Protein AF-A0A158J0P6-F1 (afdb_monomer_lite)

Secondary structure (DSSP, 8-state):
------PPS---HHHHHHHHHHHTT----HHHHHHHHTT----HHHHHHHHHHHTS---HHHHHHHH---HHHHHHHHHHHHHHHHHHTPPTT---------HHHHHHHHHHHHHHHHHHHHHTTGGG---------

Foldseek 3Di:
DDDDDDDDPDPDVVVLVVLLVVLLVAADAPVLLCQLCVPDPDDPVLSVLLCCCHYVVDRLVVCCVPVVDDSVVSSVSNVSSVVSSVCVPADPPGDDDDDDDDPVVVVVVVVVVVVVVVVVVVVVPVPPDDDDDDDDD

Structure (mmCIF, N/CA/C/O backbone):
data_AF-A0A158J0P6-F1
#
_entry.id   AF-A0A158J0P6-F1
#
loop_
_atom_site.group_PDB
_atom_site.id
_atom_site.type_symbol
_atom_site.label_atom_id
_atom_site.label_alt_id
_atom_site.label_comp_id
_atom_site.label_asym_id
_atom_site.label_entity_id
_atom_site.label_seq_id
_atom_site.pdbx_PDB_ins_code
_atom_site.Cartn_x
_atom_site.Cartn_y
_atom_site.Cartn_z
_atom_site.occupancy
_atom_site.B_iso_or_equiv
_atom_site.auth_seq_id
_atom_site.auth_comp_id
_atom_site.auth_asym_id
_atom_site.auth_atom_id
_atom_site.pdbx_PDB_model_num
ATOM 1 N N . MET A 1 1 ? -34.598 -1.290 -0.246 1.00 42.69 1 MET A N 1
ATOM 2 C CA . MET A 1 1 ? -34.060 -2.531 0.352 1.00 42.69 1 MET A CA 1
ATOM 3 C C . MET A 1 1 ? -33.645 -3.469 -0.769 1.00 42.69 1 MET A C 1
ATOM 5 O O . MET A 1 1 ? -34.513 -4.079 -1.365 1.00 42.69 1 MET A O 1
ATOM 9 N N . MET A 1 2 ? -32.351 -3.572 -1.074 1.00 40.19 2 MET A N 1
ATOM 10 C CA . MET A 1 2 ? -31.804 -4.722 -1.799 1.00 40.19 2 MET A CA 1
ATOM 11 C C . MET A 1 2 ? -30.334 -4.875 -1.422 1.00 4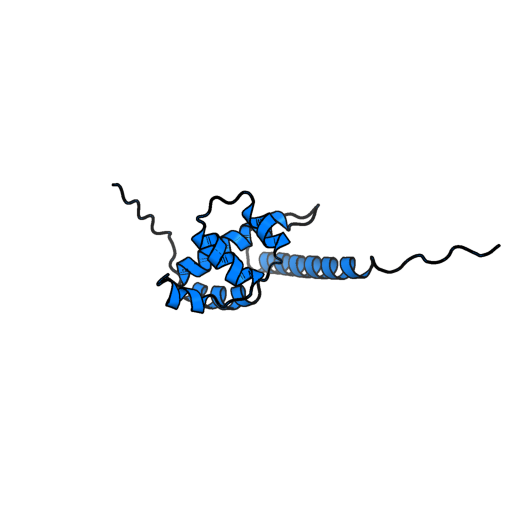0.19 2 MET A C 1
ATOM 13 O O . MET A 1 2 ? -29.513 -3.991 -1.643 1.00 40.19 2 MET A O 1
ATOM 17 N N . ILE A 1 3 ? -30.063 -5.995 -0.768 1.00 44.81 3 ILE A N 1
ATOM 18 C CA . ILE A 1 3 ? -28.787 -6.410 -0.208 1.00 44.81 3 ILE A CA 1
ATOM 19 C C . ILE A 1 3 ? -28.055 -7.143 -1.335 1.00 44.81 3 ILE A C 1
ATOM 21 O O . ILE A 1 3 ? -28.512 -8.205 -1.747 1.00 44.81 3 ILE A O 1
ATOM 25 N N . TRP A 1 4 ? -26.938 -6.610 -1.832 1.00 32.78 4 TRP A N 1
ATOM 26 C CA . TRP A 1 4 ? -26.032 -7.359 -2.709 1.00 32.78 4 TRP A CA 1
ATOM 27 C C . TRP A 1 4 ? -24.788 -7.755 -1.923 1.00 32.78 4 TRP A C 1
ATOM 29 O O . TRP A 1 4 ? -23.872 -6.970 -1.696 1.00 32.78 4 TRP A O 1
ATOM 39 N N . ARG A 1 5 ? -24.798 -9.010 -1.470 1.00 41.09 5 ARG A N 1
ATOM 40 C CA . ARG A 1 5 ? -23.679 -9.698 -0.830 1.00 41.09 5 ARG A CA 1
ATOM 41 C C . ARG A 1 5 ? -22.828 -10.323 -1.945 1.00 41.09 5 ARG A C 1
ATOM 43 O O . ARG A 1 5 ? -23.015 -11.487 -2.282 1.00 41.09 5 ARG A O 1
ATOM 50 N N . LEU A 1 6 ? -21.922 -9.550 -2.547 1.00 37.94 6 LEU A N 1
ATOM 51 C CA . LEU A 1 6 ? -20.836 -10.128 -3.345 1.00 37.94 6 LEU A CA 1
ATOM 52 C C . LEU A 1 6 ? -19.776 -10.650 -2.369 1.00 37.94 6 LEU A C 1
ATOM 54 O O . LEU A 1 6 ? -19.048 -9.875 -1.753 1.00 37.94 6 LEU A O 1
ATOM 58 N N . ALA A 1 7 ? -19.720 -11.967 -2.190 1.00 40.78 7 ALA A N 1
ATOM 59 C CA . ALA A 1 7 ? -18.563 -12.612 -1.585 1.00 40.78 7 ALA A CA 1
ATOM 60 C C . ALA A 1 7 ? -17.432 -12.638 -2.633 1.00 40.78 7 ALA A C 1
ATOM 62 O O . ALA A 1 7 ? -17.647 -13.190 -3.714 1.00 40.78 7 ALA A O 1
ATOM 63 N N . PRO A 1 8 ? -16.254 -12.045 -2.370 1.00 42.50 8 PRO A N 1
ATOM 64 C CA . PRO A 1 8 ? -15.115 -12.186 -3.265 1.00 42.50 8 PRO A CA 1
ATOM 65 C C . PRO A 1 8 ? -14.563 -13.624 -3.225 1.00 42.50 8 PRO A C 1
ATOM 67 O O . PRO A 1 8 ? -14.594 -14.271 -2.171 1.00 42.50 8 PRO A O 1
ATOM 70 N N . PRO A 1 9 ? -14.059 -14.142 -4.359 1.00 49.53 9 PRO A N 1
ATOM 71 C CA . PRO A 1 9 ? -13.470 -15.469 -4.430 1.00 49.53 9 PRO A CA 1
ATOM 72 C C . PRO A 1 9 ? -12.106 -15.469 -3.721 1.00 49.53 9 PRO A C 1
ATOM 74 O O . PRO A 1 9 ? -11.380 -14.479 -3.760 1.00 49.53 9 PRO A O 1
ATOM 77 N N . PHE A 1 10 ? -11.755 -16.607 -3.115 1.00 37.44 10 PHE A N 1
ATOM 78 C CA . PHE A 1 10 ? -10.473 -16.905 -2.455 1.00 37.44 10 PHE A CA 1
ATOM 79 C C . PHE A 1 10 ? -10.290 -16.357 -1.027 1.00 37.44 10 PHE A C 1
ATOM 81 O O . PHE A 1 10 ? -9.459 -15.495 -0.752 1.00 37.44 10 PHE A O 1
ATOM 88 N N . PHE A 1 11 ? -10.998 -16.965 -0.071 1.00 42.03 11 PHE A N 1
ATOM 89 C CA . PHE A 1 11 ? -10.581 -16.953 1.333 1.00 42.03 11 PHE A CA 1
ATOM 90 C C . PHE A 1 11 ? -9.353 -17.867 1.500 1.00 42.03 11 PH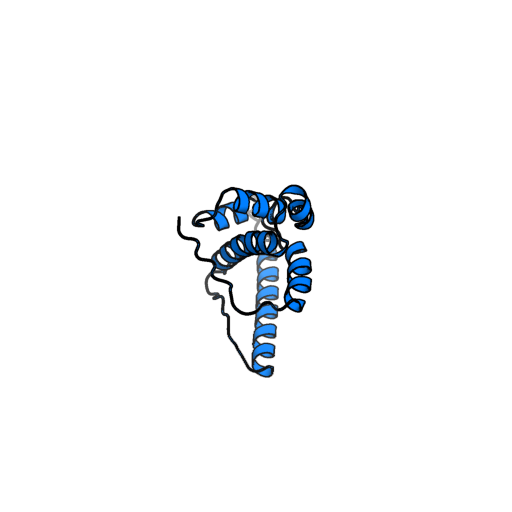E A C 1
ATOM 92 O O . PHE A 1 11 ? -9.488 -19.087 1.579 1.00 42.03 11 PHE A O 1
ATOM 99 N N . ASN A 1 12 ? -8.150 -17.286 1.504 1.00 43.25 12 ASN A N 1
ATOM 100 C CA . ASN A 1 12 ? -6.914 -17.985 1.861 1.00 43.25 12 ASN A CA 1
ATOM 101 C C . ASN A 1 12 ? -6.460 -17.543 3.270 1.00 43.25 12 ASN A C 1
ATOM 103 O O . ASN A 1 12 ? -5.853 -16.476 3.399 1.00 43.25 12 ASN A O 1
ATOM 107 N N . PRO A 1 13 ? -6.708 -18.339 4.328 1.00 43.00 13 PRO A N 1
ATOM 108 C CA . PRO A 1 13 ? -6.430 -17.947 5.714 1.00 43.00 13 PRO A CA 1
ATOM 109 C C . PRO A 1 13 ? -4.931 -17.784 6.027 1.00 43.00 13 PRO A C 1
ATOM 111 O O . PRO A 1 13 ? -4.576 -17.147 7.014 1.00 43.00 13 PRO A O 1
ATOM 114 N N . SER A 1 14 ? -4.033 -18.312 5.183 1.00 43.19 14 SER A N 1
ATOM 115 C CA . SER A 1 14 ? -2.579 -18.184 5.371 1.00 43.19 14 SER A CA 1
ATOM 116 C C . SER A 1 14 ? -1.993 -16.871 4.831 1.00 43.19 14 SER A C 1
ATOM 118 O O . SER A 1 14 ? -0.871 -16.520 5.192 1.00 43.19 14 SER A O 1
ATOM 120 N N . ALA A 1 15 ? -2.711 -16.141 3.969 1.00 45.50 15 ALA A N 1
ATOM 121 C CA . ALA A 1 15 ? -2.265 -14.832 3.480 1.00 45.50 15 ALA A CA 1
ATOM 122 C C . ALA A 1 15 ? -2.530 -13.718 4.512 1.00 45.50 15 ALA A C 1
ATOM 124 O O . ALA A 1 15 ? -1.805 -12.724 4.562 1.00 45.50 15 ALA A O 1
ATOM 125 N N . GLU A 1 16 ? -3.528 -13.905 5.381 1.00 43.09 16 GLU A N 1
ATOM 126 C CA . GLU A 1 16 ? -3.939 -12.913 6.378 1.00 43.09 16 GLU A CA 1
ATOM 127 C C . GLU A 1 16 ? -2.886 -12.707 7.474 1.00 43.09 16 GLU A C 1
ATOM 129 O O . GLU A 1 16 ? -2.674 -11.577 7.904 1.00 43.09 16 GLU A O 1
ATOM 134 N N . SER A 1 17 ? -2.157 -13.749 7.892 1.00 45.75 17 SER A N 1
ATOM 135 C CA . SER A 1 17 ? -1.116 -13.604 8.922 1.00 45.75 17 SER A CA 1
ATOM 136 C C . SER A 1 17 ? 0.052 -12.725 8.461 1.00 45.75 17 SER A C 1
ATOM 138 O O . SER A 1 17 ? 0.591 -11.954 9.252 1.00 45.75 17 SER A O 1
ATOM 140 N N . ASN A 1 18 ? 0.412 -12.787 7.175 1.00 44.53 18 ASN A N 1
ATOM 141 C CA . ASN A 1 18 ? 1.548 -12.041 6.628 1.00 44.53 18 ASN A CA 1
ATOM 142 C C . ASN A 1 18 ? 1.185 -10.595 6.254 1.00 44.53 18 ASN A C 1
ATOM 144 O O . ASN A 1 18 ? 2.004 -9.696 6.433 1.00 44.53 18 ASN A O 1
ATOM 148 N N . LEU A 1 19 ? -0.058 -10.336 5.828 1.00 49.00 19 LEU A N 1
ATOM 149 C CA . LEU A 1 19 ? -0.546 -8.977 5.547 1.00 49.00 19 LEU A CA 1
ATOM 150 C C . LEU A 1 19 ? -0.582 -8.087 6.804 1.00 49.00 19 LEU A C 1
ATOM 152 O O . LEU A 1 19 ? -0.393 -6.872 6.719 1.00 49.00 19 LEU A O 1
ATOM 156 N N . TRP A 1 20 ? -0.783 -8.692 7.977 1.00 50.44 20 TRP A N 1
ATOM 157 C CA . TRP A 1 20 ? -0.822 -7.994 9.265 1.00 50.44 20 TRP A CA 1
ATOM 158 C C . TRP A 1 20 ? 0.561 -7.553 9.745 1.00 50.44 20 TRP A C 1
ATOM 160 O O . TRP A 1 20 ? 0.718 -6.435 10.237 1.00 50.44 20 TRP A O 1
ATOM 170 N N . VAL A 1 21 ? 1.573 -8.401 9.554 1.00 47.28 21 VAL A N 1
ATOM 171 C CA . VAL A 1 21 ? 2.960 -8.082 9.918 1.00 47.28 21 VAL A CA 1
ATOM 172 C C . VAL A 1 21 ? 3.540 -7.017 8.978 1.00 47.28 21 VAL A C 1
ATOM 174 O O . VAL A 1 21 ? 4.228 -6.106 9.442 1.00 47.28 21 VAL A O 1
ATOM 177 N N . ASP A 1 22 ? 3.205 -7.057 7.684 1.00 50.19 22 ASP A N 1
ATOM 178 C CA . ASP A 1 22 ? 3.682 -6.064 6.712 1.00 50.19 22 ASP A CA 1
ATOM 179 C C . ASP A 1 22 ? 3.009 -4.692 6.849 1.00 50.19 22 ASP A C 1
ATOM 181 O O . ASP A 1 22 ? 3.627 -3.673 6.532 1.00 50.19 22 ASP A O 1
ATOM 185 N N . SER A 1 23 ? 1.780 -4.612 7.372 1.00 50.47 23 SER A N 1
ATOM 186 C CA . SER A 1 23 ? 1.141 -3.315 7.621 1.00 50.47 23 SER A CA 1
ATOM 187 C C . SER A 1 23 ? 1.799 -2.515 8.747 1.00 50.47 23 SER A C 1
ATOM 189 O O . SER A 1 23 ? 1.642 -1.296 8.767 1.00 50.47 23 SER A O 1
ATOM 191 N N . MET A 1 24 ? 2.537 -3.143 9.666 1.00 49.75 24 MET A N 1
ATOM 192 C CA . MET A 1 24 ? 3.212 -2.413 10.750 1.00 49.75 24 MET A CA 1
ATOM 193 C C . MET A 1 24 ? 4.450 -1.634 10.280 1.00 49.75 24 MET A C 1
ATOM 195 O O . MET A 1 24 ? 4.944 -0.781 11.011 1.00 49.75 24 MET A O 1
ATOM 199 N N . LYS A 1 25 ? 4.948 -1.899 9.065 1.00 58.34 25 LYS A N 1
ATOM 200 C CA . LYS A 1 25 ? 6.119 -1.218 8.481 1.00 58.34 25 LYS A CA 1
ATOM 201 C C . LYS A 1 25 ? 5.747 -0.077 7.530 1.00 58.34 25 LYS A C 1
ATOM 203 O O . LYS A 1 25 ? 6.622 0.657 7.080 1.00 58.34 25 LYS A O 1
ATOM 208 N N . LYS A 1 26 ? 4.463 0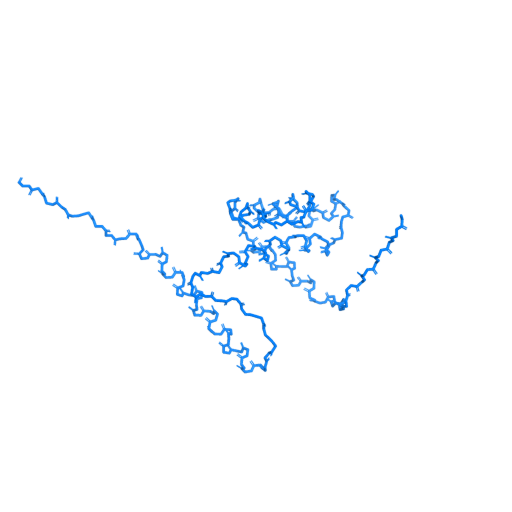.061 7.199 1.00 72.94 26 LYS A N 1
ATOM 209 C CA . LYS A 1 26 ? 3.953 1.022 6.219 1.00 72.94 26 LYS A CA 1
ATOM 210 C C . LYS A 1 26 ? 3.527 2.299 6.939 1.00 72.94 26 LYS A C 1
ATOM 212 O O . LYS A 1 26 ? 2.564 2.290 7.705 1.00 72.94 26 LYS A O 1
ATOM 217 N N . ARG A 1 27 ? 4.281 3.380 6.728 1.00 85.50 27 ARG A N 1
ATOM 218 C CA . ARG A 1 27 ? 4.055 4.703 7.326 1.00 85.50 27 ARG A CA 1
ATOM 219 C C . ARG A 1 27 ? 3.965 5.757 6.237 1.00 85.50 27 ARG A C 1
ATOM 221 O O . ARG A 1 27 ? 4.701 5.679 5.257 1.00 85.50 27 ARG A O 1
ATOM 228 N N . LEU A 1 28 ? 3.079 6.722 6.434 1.00 86.00 28 LEU A N 1
ATOM 229 C CA . LEU A 1 28 ? 2.909 7.884 5.572 1.00 86.00 28 LEU A CA 1
ATOM 230 C C . LEU A 1 28 ? 3.035 9.151 6.411 1.00 86.00 28 LEU A C 1
ATOM 232 O O . LEU A 1 28 ? 2.607 9.185 7.563 1.00 86.00 28 LEU A O 1
ATOM 236 N N . THR A 1 29 ? 3.583 10.210 5.825 1.00 88.88 29 THR A N 1
ATOM 237 C CA . THR A 1 29 ? 3.442 11.552 6.396 1.00 88.88 29 THR A CA 1
ATOM 238 C C . THR A 1 29 ? 2.009 12.053 6.212 1.00 88.88 29 THR A C 1
ATOM 240 O O . THR A 1 29 ? 1.289 11.586 5.327 1.00 88.88 29 THR A O 1
ATOM 243 N N . GLU A 1 30 ? 1.591 13.044 7.003 1.00 88.62 30 GLU A N 1
ATOM 244 C CA . GLU A 1 30 ? 0.264 13.660 6.847 1.00 88.62 30 GLU A CA 1
ATOM 245 C C . GLU A 1 30 ? 0.070 14.196 5.416 1.00 88.62 30 GLU A C 1
ATOM 247 O O . GLU A 1 30 ? -0.955 13.944 4.794 1.00 88.62 30 GLU A O 1
ATOM 252 N N . ALA A 1 31 ? 1.090 14.830 4.827 1.00 86.50 31 ALA A N 1
ATOM 253 C CA . ALA A 1 31 ? 1.026 15.316 3.448 1.00 86.50 31 ALA A CA 1
ATOM 254 C C . ALA A 1 31 ? 0.857 14.181 2.418 1.00 86.50 31 ALA A C 1
ATOM 256 O O . ALA A 1 31 ? 0.069 14.305 1.479 1.00 86.50 31 ALA A O 1
ATOM 257 N N . GLN A 1 32 ? 1.562 13.059 2.599 1.00 87.25 32 GLN A N 1
ATOM 258 C CA . GLN A 1 32 ? 1.428 11.881 1.734 1.00 87.25 32 GLN A CA 1
ATOM 259 C C . GLN A 1 32 ? 0.049 11.231 1.864 1.00 87.25 32 GLN A C 1
ATOM 261 O O . GLN A 1 32 ? -0.507 10.777 0.864 1.00 87.25 32 GLN A O 1
ATOM 266 N N . PHE A 1 33 ? -0.503 11.208 3.078 1.00 90.00 33 PHE A N 1
ATOM 267 C CA . PHE A 1 33 ? -1.845 10.711 3.345 1.00 90.00 33 PHE A CA 1
ATOM 268 C C . PHE A 1 33 ? -2.905 11.591 2.671 1.00 90.00 33 PHE A C 1
ATOM 270 O O . PHE A 1 33 ? -3.721 11.075 1.913 1.00 90.00 33 PHE A O 1
ATOM 277 N N . GLN A 1 34 ? -2.836 12.916 2.842 1.00 89.12 34 GLN A N 1
ATOM 278 C CA . GLN A 1 34 ? -3.746 13.865 2.186 1.00 89.12 34 GLN A CA 1
ATOM 279 C C . GLN A 1 34 ? -3.695 13.749 0.655 1.00 89.12 34 GLN A C 1
ATOM 281 O O . GLN A 1 34 ? -4.729 13.708 -0.012 1.00 89.12 34 GLN A O 1
ATOM 286 N N . ALA A 1 35 ? -2.494 13.615 0.083 1.00 87.44 35 ALA A N 1
ATOM 287 C CA . ALA A 1 35 ? -2.329 13.407 -1.353 1.00 87.44 35 ALA A CA 1
ATOM 288 C C . ALA A 1 35 ? -2.947 12.085 -1.842 1.00 87.44 35 ALA A C 1
ATOM 290 O O . ALA A 1 35 ? -3.466 12.035 -2.959 1.00 87.44 35 ALA A O 1
ATOM 291 N N . ALA A 1 36 ? -2.901 11.031 -1.022 1.00 87.94 36 ALA A N 1
ATOM 292 C CA . ALA A 1 36 ? -3.473 9.729 -1.346 1.00 87.94 36 ALA A CA 1
ATOM 293 C C . ALA A 1 36 ? -5.008 9.740 -1.312 1.00 87.94 36 ALA A C 1
ATOM 295 O O . ALA A 1 36 ? -5.634 9.095 -2.150 1.00 87.94 36 ALA A O 1
ATOM 296 N N . ILE A 1 37 ? -5.623 10.480 -0.388 1.00 91.06 37 ILE A N 1
ATOM 297 C CA . ILE A 1 37 ? -7.084 10.464 -0.202 1.00 91.06 37 ILE A CA 1
ATOM 298 C C . ILE A 1 37 ? -7.838 11.479 -1.070 1.00 91.06 37 ILE A C 1
ATOM 300 O O . ILE A 1 37 ? -9.055 11.384 -1.171 1.00 91.06 37 ILE A O 1
ATOM 304 N N . ARG A 1 38 ? -7.135 12.424 -1.713 1.00 86.19 38 ARG A N 1
ATOM 305 C CA . ARG A 1 38 ? -7.725 13.557 -2.453 1.00 86.19 38 ARG A CA 1
ATOM 306 C C . ARG A 1 38 ? -8.834 13.177 -3.442 1.00 86.19 38 ARG A C 1
ATOM 308 O O . ARG A 1 38 ? -9.816 13.898 -3.528 1.00 86.19 38 ARG A O 1
ATOM 315 N N . ASP A 1 39 ? -8.682 12.058 -4.149 1.00 83.81 39 ASP A N 1
ATOM 316 C CA . ASP A 1 39 ? -9.647 11.599 -5.163 1.00 83.81 39 ASP A CA 1
ATOM 317 C C . ASP A 1 39 ? -10.269 10.235 -4.797 1.00 83.81 39 ASP A C 1
ATOM 319 O O . ASP A 1 39 ? -10.734 9.498 -5.666 1.00 83.81 39 ASP A O 1
ATOM 323 N N . MET A 1 40 ? -10.227 9.843 -3.517 1.00 84.75 40 MET A N 1
ATOM 324 C CA . MET A 1 40 ? -10.765 8.559 -3.064 1.00 84.75 40 MET A CA 1
ATOM 325 C C . MET A 1 40 ? -12.225 8.682 -2.625 1.00 84.75 40 MET A C 1
ATOM 327 O O . MET A 1 40 ? -12.536 9.404 -1.682 1.00 84.75 40 MET A O 1
ATOM 331 N N . ASP A 1 41 ? -13.102 7.876 -3.225 1.00 82.75 41 ASP A N 1
ATOM 332 C CA . ASP A 1 41 ? -14.466 7.672 -2.727 1.00 82.75 41 ASP A CA 1
ATOM 333 C C . ASP A 1 41 ? -14.461 6.625 -1.596 1.00 82.75 41 ASP A C 1
ATOM 335 O O . ASP A 1 41 ? -14.488 5.399 -1.796 1.00 82.75 41 ASP A O 1
ATOM 339 N N . VAL A 1 42 ? -14.293 7.123 -0.372 1.00 83.69 42 VAL A N 1
ATOM 340 C CA . VAL A 1 42 ? -14.256 6.338 0.865 1.00 83.69 42 VAL A CA 1
ATOM 341 C C . VAL A 1 42 ? -15.023 7.044 1.970 1.00 83.69 42 VAL A C 1
ATOM 343 O O . VAL A 1 42 ? -14.951 8.257 2.127 1.00 83.69 42 VAL A O 1
ATOM 346 N N . GLY A 1 43 ? -15.735 6.267 2.788 1.00 87.31 43 GLY A N 1
ATOM 347 C CA . GLY A 1 43 ? -16.425 6.812 3.955 1.00 87.31 43 GLY A CA 1
ATOM 348 C C . GLY A 1 43 ? -15.450 7.341 5.011 1.00 87.31 43 GLY A C 1
ATOM 349 O O . GLY A 1 43 ? -14.363 6.787 5.193 1.00 87.31 43 GLY A O 1
ATOM 350 N N . GLN A 1 44 ? -15.879 8.355 5.767 1.00 87.12 44 GLN A N 1
ATOM 351 C CA . GLN A 1 44 ? -15.064 9.029 6.788 1.00 87.12 44 GLN A CA 1
ATOM 352 C C . GLN A 1 44 ? -14.434 8.055 7.795 1.00 87.12 44 GLN A C 1
ATOM 354 O O . GLN A 1 44 ? -13.243 8.127 8.068 1.00 87.12 44 GLN A O 1
ATOM 359 N N . GLN A 1 45 ? -15.190 7.049 8.245 1.00 87.50 45 GLN A N 1
ATOM 360 C CA . GLN A 1 45 ? -14.680 6.023 9.161 1.00 87.50 45 GLN A CA 1
ATOM 361 C C . GLN A 1 45 ? -13.461 5.265 8.598 1.00 87.50 45 GLN A C 1
ATOM 363 O O . GLN A 1 45 ? -12.561 4.890 9.345 1.00 87.50 45 GLN A O 1
ATOM 368 N N . THR A 1 46 ? -13.412 5.030 7.281 1.00 86.75 46 THR A N 1
ATOM 369 C CA . THR A 1 46 ? -12.265 4.381 6.622 1.00 86.75 46 THR A CA 1
ATOM 370 C C . THR A 1 46 ? -11.044 5.296 6.612 1.00 86.75 46 THR A C 1
ATOM 372 O O . THR A 1 46 ? -9.935 4.822 6.852 1.00 86.75 46 THR A O 1
ATOM 375 N N . LEU A 1 47 ? -11.250 6.596 6.381 1.00 89.31 47 LEU A N 1
ATOM 376 C CA . LEU A 1 47 ? -10.191 7.602 6.432 1.00 89.31 47 LEU A CA 1
ATOM 377 C C . LEU A 1 47 ? -9.609 7.721 7.838 1.00 89.31 47 LEU A C 1
ATOM 379 O O . LEU A 1 47 ? -8.391 7.698 7.985 1.00 89.31 47 LEU A O 1
ATOM 383 N N . ASP A 1 48 ? -10.458 7.763 8.862 1.00 90.69 48 ASP A N 1
ATOM 384 C CA . ASP A 1 48 ? -10.023 7.908 10.252 1.00 90.69 48 ASP A CA 1
ATOM 385 C C . ASP A 1 48 ? -9.185 6.701 10.705 1.00 90.69 48 ASP A C 1
ATOM 387 O O . ASP A 1 48 ? -8.101 6.864 11.269 1.00 90.69 48 ASP A O 1
ATOM 391 N N . ILE A 1 49 ? -9.628 5.477 10.382 1.00 88.31 49 ILE A N 1
ATOM 392 C CA . ILE A 1 49 ? -8.867 4.248 10.663 1.00 88.31 49 ILE A CA 1
ATOM 393 C C . ILE A 1 49 ? -7.535 4.257 9.906 1.00 88.31 49 ILE A C 1
ATOM 395 O O . ILE A 1 49 ? -6.487 3.962 10.483 1.00 88.31 49 ILE A O 1
ATOM 399 N N . ALA A 1 50 ? -7.553 4.584 8.611 1.00 88.81 50 ALA A N 1
ATOM 400 C CA . ALA A 1 50 ? -6.343 4.589 7.799 1.00 88.81 50 ALA A CA 1
ATOM 401 C C . ALA A 1 50 ? -5.343 5.650 8.273 1.00 88.81 50 ALA A C 1
ATOM 403 O O . ALA A 1 50 ? -4.148 5.364 8.319 1.00 88.81 50 ALA A O 1
ATOM 404 N N . ARG A 1 51 ? -5.813 6.836 8.676 1.00 91.44 51 ARG A N 1
ATOM 405 C CA . ARG A 1 51 ? -4.979 7.908 9.226 1.00 91.44 51 ARG A CA 1
ATOM 406 C C . ARG A 1 51 ? -4.318 7.473 10.526 1.00 91.44 51 ARG A C 1
ATOM 408 O O . ARG A 1 51 ? -3.096 7.545 10.640 1.00 91.44 51 ARG A O 1
ATOM 415 N N . ALA A 1 52 ? -5.103 6.948 11.463 1.00 89.50 52 ALA A N 1
ATOM 416 C CA . ALA A 1 52 ? -4.580 6.498 12.744 1.00 89.50 52 ALA A CA 1
ATOM 417 C C . ALA A 1 52 ? -3.533 5.385 12.575 1.00 89.50 52 ALA A C 1
ATOM 419 O O . ALA A 1 52 ? -2.513 5.364 13.260 1.00 89.50 52 ALA A O 1
ATOM 420 N N . VAL A 1 53 ? -3.730 4.474 11.619 1.00 88.75 53 VAL A N 1
ATOM 421 C CA . VAL A 1 53 ? -2.780 3.380 11.377 1.00 88.75 53 VAL A CA 1
ATOM 422 C C . VAL A 1 53 ? -1.544 3.837 10.593 1.00 88.75 53 VAL A C 1
ATOM 424 O O . VAL A 1 53 ? -0.430 3.464 10.958 1.00 88.75 53 VAL A O 1
ATOM 427 N N . LEU A 1 54 ? -1.704 4.607 9.512 1.00 87.88 54 LEU A N 1
ATOM 428 C CA . LEU A 1 54 ? -0.612 4.945 8.586 1.00 87.88 54 LEU A CA 1
ATOM 429 C C . LEU A 1 54 ? 0.188 6.181 9.011 1.00 87.88 54 LEU A C 1
ATOM 431 O O . LEU A 1 54 ? 1.390 6.216 8.751 1.00 87.88 54 LEU A O 1
ATOM 435 N N . VAL A 1 55 ? -0.452 7.159 9.657 1.00 89.88 55 VAL A N 1
ATOM 436 C CA . VAL A 1 55 ? 0.164 8.434 10.060 1.00 89.88 55 VAL A CA 1
ATOM 437 C C . VAL A 1 55 ? 0.525 8.416 11.544 1.00 89.88 55 VAL A C 1
ATOM 439 O O . VAL A 1 55 ? 1.686 8.599 11.896 1.00 89.88 55 VAL A O 1
ATOM 442 N N . GLU A 1 56 ? -0.443 8.137 12.420 1.00 86.81 56 GLU A N 1
ATOM 443 C CA . GLU A 1 56 ? -0.242 8.174 13.884 1.00 86.81 56 GLU A CA 1
ATOM 444 C C . GLU A 1 56 ? 0.435 6.905 14.421 1.00 86.81 56 GLU A C 1
ATOM 446 O O . GLU A 1 56 ? 0.984 6.871 15.519 1.00 86.81 56 GLU A O 1
ATOM 451 N N . GLY A 1 57 ? 0.415 5.839 13.625 1.00 85.38 57 GLY A N 1
ATOM 452 C CA . GLY A 1 57 ? 1.085 4.588 13.924 1.00 85.38 57 GLY A CA 1
ATOM 453 C C . GLY A 1 57 ? 0.352 3.660 14.887 1.00 85.38 57 GLY A C 1
ATOM 454 O O . GLY A 1 57 ? 0.950 2.686 15.356 1.00 85.38 57 GLY A O 1
ATOM 455 N N . VAL A 1 58 ? -0.931 3.916 15.134 1.00 86.12 58 VAL A N 1
ATOM 456 C CA . VAL A 1 58 ? -1.793 3.108 15.997 1.00 86.12 58 VAL A CA 1
ATOM 457 C C . VAL A 1 58 ? -1.919 1.680 15.439 1.00 86.12 58 VAL A C 1
ATOM 459 O O . VAL A 1 58 ? -2.149 1.493 14.241 1.00 86.12 58 VAL A O 1
ATOM 462 N N . PRO A 1 59 ? -1.795 0.634 16.276 1.00 84.25 59 PRO A N 1
ATOM 463 C CA . PRO A 1 59 ? -1.978 -0.744 15.830 1.00 84.25 59 PRO A CA 1
ATOM 464 C C . PRO A 1 59 ? -3.401 -1.022 15.322 1.00 84.25 59 PRO A C 1
ATOM 466 O O . PRO A 1 59 ? -4.385 -0.654 15.961 1.00 84.25 59 PRO A O 1
ATOM 469 N N . GLN A 1 60 ? -3.527 -1.785 14.229 1.00 82.38 60 GLN A N 1
ATOM 470 C CA . GLN A 1 60 ? -4.834 -2.195 13.684 1.00 82.38 60 GLN A CA 1
ATOM 471 C C . GLN A 1 60 ? -5.692 -2.974 14.696 1.00 82.38 60 GLN A C 1
ATOM 473 O O . GLN A 1 60 ? -6.918 -2.869 14.686 1.00 82.38 60 GLN A O 1
ATOM 478 N N . ALA A 1 61 ? -5.053 -3.739 15.589 1.00 81.25 61 ALA A N 1
ATOM 479 C CA . ALA A 1 61 ? -5.730 -4.526 16.619 1.00 81.25 61 ALA A CA 1
ATOM 480 C C . ALA A 1 61 ? -6.591 -3.666 17.560 1.00 81.25 61 ALA A C 1
ATOM 482 O O . ALA A 1 61 ? -7.640 -4.123 18.012 1.00 81.25 61 ALA A O 1
ATOM 483 N N . THR A 1 62 ? -6.200 -2.410 17.796 1.00 82.00 62 THR A N 1
ATOM 484 C CA . THR A 1 62 ? -6.954 -1.467 18.631 1.00 82.00 62 THR A CA 1
ATOM 485 C C . THR A 1 62 ? -8.355 -1.223 18.067 1.00 82.00 62 THR A C 1
ATOM 487 O O . THR A 1 62 ? -9.328 -1.193 18.817 1.00 82.00 62 THR A O 1
ATOM 490 N N . PHE A 1 63 ? -8.476 -1.135 16.739 1.00 80.25 63 PHE A N 1
ATOM 491 C CA . PHE A 1 63 ? -9.736 -0.851 16.046 1.00 80.25 63 PHE A CA 1
ATOM 492 C C . PHE A 1 63 ? -10.670 -2.058 15.937 1.00 80.25 63 PHE A C 1
ATOM 494 O O . PHE A 1 63 ? -11.887 -1.893 15.886 1.00 80.25 63 PHE A O 1
ATOM 501 N N . VAL A 1 64 ? -10.123 -3.275 15.947 1.00 79.31 64 VAL A N 1
ATOM 502 C CA . VAL A 1 64 ? -10.917 -4.516 15.961 1.00 79.31 64 VAL A CA 1
ATOM 503 C C . VAL A 1 64 ? -11.756 -4.586 17.237 1.00 79.31 64 VAL A C 1
ATOM 505 O O . VAL A 1 64 ? -12.953 -4.866 17.186 1.00 79.31 64 VAL A O 1
ATOM 508 N N . SER A 1 65 ? -11.134 -4.274 18.376 1.00 78.81 65 SER A N 1
ATOM 509 C CA . SER A 1 65 ? -11.782 -4.322 19.686 1.00 78.81 65 SER A CA 1
ATOM 510 C C . SER A 1 65 ? -12.716 -3.134 19.928 1.00 78.81 65 SER A C 1
ATOM 512 O O . SER A 1 65 ? -13.805 -3.323 20.464 1.00 78.81 65 SER A O 1
ATOM 514 N N . SER A 1 66 ? -12.323 -1.918 19.527 1.00 78.38 66 SER A N 1
ATOM 515 C CA . SER A 1 66 ? -13.090 -0.697 19.822 1.00 78.38 66 SER A CA 1
ATOM 516 C C . SER A 1 66 ? -14.287 -0.479 18.893 1.00 78.38 66 SER A C 1
ATOM 518 O O . SER A 1 66 ? -15.347 -0.062 19.353 1.00 78.38 66 SER A O 1
ATOM 520 N N . LEU A 1 67 ? -14.152 -0.794 17.600 1.00 78.50 67 LEU A N 1
ATOM 521 C CA . LEU A 1 67 ? -15.187 -0.540 16.589 1.00 78.50 67 LEU A CA 1
ATOM 522 C C . LEU A 1 67 ? -16.005 -1.791 16.229 1.00 78.50 67 LEU A C 1
ATOM 524 O O . LEU A 1 67 ? -16.876 -1.715 15.364 1.00 78.50 67 LEU A O 1
ATOM 528 N N . LYS A 1 68 ? -15.732 -2.944 16.864 1.00 80.00 68 LYS A N 1
ATOM 529 C CA . LYS A 1 68 ? -16.327 -4.260 16.536 1.00 80.00 68 LYS A CA 1
ATOM 530 C C . LYS A 1 68 ? -16.237 -4.610 15.042 1.00 80.00 68 LYS A C 1
ATOM 532 O O . LYS A 1 68 ? -17.096 -5.304 14.497 1.00 80.00 68 LYS A O 1
ATOM 537 N N . LEU A 1 69 ? -15.197 -4.122 14.372 1.00 79.50 69 LEU A N 1
ATOM 538 C CA . LEU A 1 69 ? -14.922 -4.422 12.973 1.00 79.50 69 LEU A CA 1
ATOM 539 C C . LEU A 1 69 ? -14.120 -5.714 12.859 1.00 79.50 69 LEU A C 1
ATOM 541 O O . LEU A 1 69 ? -13.331 -6.064 13.737 1.00 79.50 69 LEU A O 1
ATOM 545 N N . THR A 1 70 ? -14.287 -6.425 11.746 1.00 83.56 70 THR A N 1
ATOM 546 C CA . THR A 1 70 ? -13.445 -7.589 11.479 1.00 83.56 70 THR A CA 1
ATOM 547 C C . THR A 1 70 ? -12.026 -7.145 11.146 1.00 83.56 70 THR A C 1
ATOM 549 O O . THR A 1 70 ? -11.791 -6.092 10.551 1.00 83.56 70 THR A O 1
ATOM 552 N N . ARG A 1 71 ? -11.065 -8.005 11.480 1.00 80.44 71 ARG A N 1
ATOM 553 C CA . ARG A 1 71 ? -9.661 -7.856 11.086 1.00 80.44 71 ARG A CA 1
ATOM 554 C C . ARG A 1 71 ? -9.508 -7.558 9.587 1.00 80.44 71 ARG A C 1
ATOM 556 O O . ARG A 1 71 ? -8.824 -6.610 9.210 1.00 80.44 71 ARG A O 1
ATOM 563 N N . GLY A 1 72 ? -10.200 -8.318 8.739 1.00 80.69 72 GLY A N 1
ATOM 564 C CA . GLY A 1 72 ? -10.181 -8.115 7.289 1.00 80.69 72 GLY A CA 1
ATOM 565 C C . GLY A 1 72 ? -10.676 -6.729 6.866 1.00 80.69 72 GLY A C 1
ATOM 566 O O . GLY A 1 72 ? -10.052 -6.109 6.013 1.00 80.69 72 GLY A O 1
ATOM 567 N N . ALA A 1 73 ? -11.732 -6.204 7.495 1.00 82.94 73 ALA A N 1
ATOM 568 C CA . ALA A 1 73 ? -12.262 -4.879 7.170 1.00 82.94 73 ALA A CA 1
ATOM 569 C C . ALA A 1 73 ? -11.265 -3.754 7.498 1.00 82.94 73 ALA A C 1
ATOM 571 O O . ALA A 1 73 ? -11.038 -2.874 6.669 1.00 82.94 73 ALA A O 1
ATOM 572 N N . VAL A 1 74 ? -10.620 -3.814 8.669 1.00 84.62 74 VAL A N 1
ATOM 573 C CA . VAL A 1 74 ? -9.582 -2.843 9.067 1.00 84.62 74 VAL A CA 1
ATOM 574 C C . VAL A 1 74 ? -8.378 -2.924 8.125 1.00 84.62 74 VAL A C 1
ATOM 576 O O . VAL A 1 74 ? -7.898 -1.902 7.636 1.00 84.62 74 VAL A O 1
ATOM 579 N N . SER A 1 75 ? -7.928 -4.139 7.804 1.00 84.38 75 SER A N 1
ATOM 580 C CA . SER A 1 75 ? -6.805 -4.355 6.889 1.00 84.38 75 SER A CA 1
ATOM 581 C C . SER A 1 75 ? -7.101 -3.827 5.481 1.00 84.38 75 SER A C 1
ATOM 583 O O . SER A 1 75 ? -6.267 -3.137 4.898 1.00 84.38 75 SER A O 1
ATOM 585 N N . GLN A 1 76 ? -8.307 -4.069 4.958 1.00 85.06 76 GLN A N 1
ATOM 586 C CA . GLN A 1 76 ? -8.732 -3.561 3.652 1.00 85.06 76 GLN A CA 1
ATOM 587 C C . GLN A 1 76 ? -8.816 -2.032 3.622 1.00 85.06 76 GLN A C 1
ATOM 589 O O . GLN A 1 76 ? -8.358 -1.425 2.656 1.00 85.06 76 GLN A O 1
ATOM 594 N N . ALA A 1 77 ? -9.349 -1.402 4.673 1.00 86.50 77 ALA A N 1
ATOM 595 C CA . ALA A 1 77 ? -9.415 0.055 4.795 1.00 86.50 77 ALA A CA 1
ATOM 596 C C . ALA A 1 77 ? -8.024 0.699 4.672 1.00 86.50 77 ALA A C 1
ATOM 598 O O . ALA A 1 77 ? -7.808 1.583 3.842 1.00 86.50 77 ALA A O 1
ATOM 599 N N . VAL A 1 78 ? -7.060 0.186 5.440 1.00 87.56 78 VAL A N 1
ATOM 600 C CA . VAL A 1 78 ? -5.664 0.643 5.412 1.00 87.56 78 VAL A CA 1
ATOM 601 C C . VAL A 1 78 ? -5.019 0.361 4.053 1.00 87.56 78 VAL A C 1
ATOM 603 O O . VAL A 1 78 ? -4.344 1.223 3.488 1.00 87.56 78 VAL A O 1
ATOM 606 N N . HIS A 1 79 ? -5.246 -0.833 3.499 1.00 87.62 79 HIS A N 1
ATOM 607 C CA . HIS A 1 79 ? -4.667 -1.239 2.223 1.00 87.62 79 HIS A CA 1
ATOM 608 C C . HIS A 1 79 ? -5.122 -0.348 1.062 1.00 87.62 79 HIS A C 1
ATOM 610 O O . HIS A 1 79 ? -4.294 0.023 0.236 1.00 87.62 79 HIS A O 1
ATOM 616 N N . ARG A 1 80 ? -6.397 0.059 1.019 1.00 85.38 80 ARG A N 1
ATOM 617 C CA . ARG A 1 80 ? -6.922 0.937 -0.041 1.00 85.38 80 ARG A CA 1
ATOM 618 C C . ARG A 1 80 ? -6.195 2.278 -0.105 1.00 85.38 80 ARG A C 1
ATOM 620 O O . ARG A 1 80 ? -5.809 2.706 -1.189 1.00 85.38 80 ARG A O 1
ATOM 627 N N . VAL A 1 81 ? -5.990 2.928 1.042 1.00 87.38 81 VAL A N 1
ATOM 628 C CA . VAL A 1 81 ? -5.269 4.212 1.089 1.00 87.38 81 VAL A CA 1
ATOM 629 C C . VAL A 1 81 ? -3.804 4.024 0.707 1.00 87.38 81 VAL A C 1
ATOM 631 O O . VAL A 1 81 ? -3.242 4.829 -0.033 1.00 87.38 81 VAL A O 1
ATOM 634 N N . TRP A 1 82 ? -3.197 2.924 1.156 1.00 87.88 82 TRP A N 1
ATOM 635 C CA . TRP A 1 82 ? -1.827 2.584 0.793 1.00 87.88 82 TRP A CA 1
ATOM 636 C C . TRP A 1 82 ? -1.648 2.385 -0.719 1.00 87.88 82 TRP A C 1
ATOM 638 O O . TRP A 1 82 ? -0.702 2.922 -1.283 1.00 87.88 82 TRP A O 1
ATOM 648 N N . VAL A 1 83 ? -2.563 1.677 -1.389 1.00 85.44 83 VAL A N 1
ATOM 649 C CA . VAL A 1 83 ? -2.520 1.484 -2.850 1.00 85.44 83 VAL A CA 1
ATOM 650 C C . VAL A 1 83 ? -2.633 2.819 -3.588 1.00 85.44 83 VAL A C 1
ATOM 652 O O . VAL A 1 83 ? -1.816 3.091 -4.462 1.00 85.44 83 VAL A O 1
ATOM 655 N N . SER A 1 84 ? -3.557 3.695 -3.176 1.00 86.62 84 SER A N 1
ATOM 656 C CA . SER A 1 84 ? -3.680 5.039 -3.765 1.00 86.62 84 SER A CA 1
ATOM 657 C C . SER A 1 84 ? -2.392 5.860 -3.610 1.00 86.62 84 SER A C 1
ATOM 659 O O . SER A 1 84 ? -1.945 6.537 -4.538 1.00 86.62 84 SER A O 1
ATOM 661 N N . HIS A 1 85 ? -1.737 5.771 -2.447 1.00 86.00 85 HIS A N 1
ATOM 662 C CA . HIS A 1 85 ? -0.426 6.385 -2.254 1.00 86.00 85 HIS A CA 1
ATOM 663 C C . HIS A 1 85 ? 0.642 5.763 -3.169 1.00 86.00 85 HIS A C 1
ATOM 665 O O . HIS A 1 85 ? 1.456 6.474 -3.758 1.00 86.00 85 HIS A O 1
ATOM 671 N N . GLU A 1 86 ? 0.653 4.439 -3.301 1.00 83.88 86 GLU A N 1
ATOM 672 C CA . GLU A 1 86 ? 1.611 3.701 -4.125 1.00 83.88 86 GLU A CA 1
ATOM 673 C C . GLU A 1 86 ? 1.501 4.011 -5.620 1.00 83.88 86 GLU A C 1
ATOM 675 O O . GLU A 1 86 ? 2.521 4.021 -6.310 1.00 83.88 86 GLU A O 1
ATOM 680 N N . GLU A 1 87 ? 0.297 4.272 -6.120 1.00 81.69 87 GLU A N 1
ATOM 681 C CA . GLU A 1 87 ? 0.061 4.703 -7.500 1.00 81.69 87 GLU A CA 1
ATOM 682 C C . GLU A 1 87 ? 0.595 6.119 -7.751 1.00 81.69 87 GLU A C 1
ATOM 684 O O . GLU A 1 87 ? 1.176 6.385 -8.7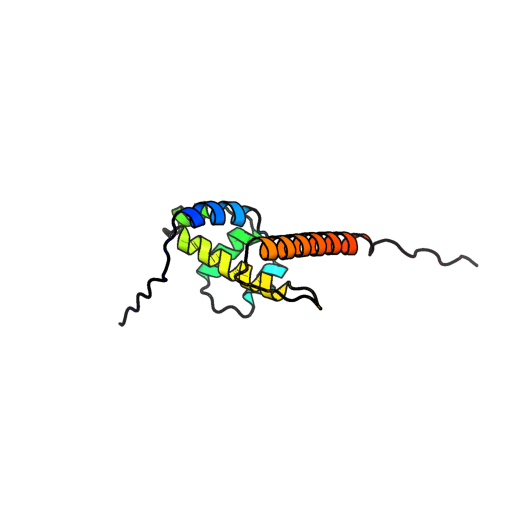99 1.00 81.69 87 GLU A O 1
ATOM 689 N N . ARG A 1 88 ? 0.480 7.018 -6.767 1.00 80.62 88 ARG A N 1
ATOM 690 C CA . ARG A 1 88 ? 0.935 8.417 -6.888 1.00 80.62 88 ARG A CA 1
ATOM 691 C C . ARG A 1 88 ? 2.413 8.630 -6.579 1.00 80.62 88 ARG A C 1
ATOM 693 O O . ARG A 1 88 ? 2.952 9.684 -6.895 1.00 80.62 88 ARG A O 1
ATOM 700 N N . SER A 1 89 ? 3.057 7.669 -5.926 1.00 81.19 89 SER A N 1
ATOM 701 C CA . SER A 1 89 ? 4.468 7.740 -5.520 1.00 81.19 89 SER A CA 1
ATOM 702 C C . SER A 1 89 ? 5.423 7.081 -6.519 1.00 81.19 89 SER A C 1
ATOM 704 O O . SER A 1 89 ? 6.610 6.931 -6.222 1.00 81.19 89 SER A O 1
ATOM 706 N N . VAL A 1 90 ? 4.930 6.682 -7.697 1.00 82.00 90 VAL A N 1
ATOM 707 C CA . VAL A 1 90 ? 5.779 6.189 -8.787 1.00 82.00 90 VAL A CA 1
ATOM 708 C C . VAL A 1 90 ? 6.605 7.364 -9.337 1.00 82.00 90 VAL A C 1
ATOM 710 O O . VAL A 1 90 ? 6.015 8.358 -9.760 1.00 82.00 90 VAL A O 1
ATOM 713 N N . PRO A 1 91 ? 7.951 7.299 -9.309 1.00 81.19 91 PRO A N 1
ATOM 714 C CA . PRO A 1 91 ? 8.792 8.367 -9.843 1.00 81.19 91 PRO A CA 1
ATOM 715 C C . PRO A 1 91 ? 8.588 8.567 -11.347 1.00 81.19 91 PRO A C 1
ATOM 717 O O . PRO A 1 91 ? 8.241 7.629 -12.064 1.00 81.19 91 PRO A O 1
ATOM 720 N N . GLU A 1 92 ? 8.872 9.770 -11.840 1.00 79.50 92 GLU A N 1
ATOM 721 C CA . GLU A 1 92 ? 8.842 10.046 -13.277 1.00 79.50 92 GLU A CA 1
ATOM 722 C C . GLU A 1 92 ? 9.793 9.103 -14.036 1.00 79.50 92 GLU A C 1
ATOM 724 O O . GLU A 1 92 ? 10.918 8.842 -13.604 1.00 79.50 92 GLU A O 1
ATOM 729 N N . GLY A 1 93 ? 9.314 8.542 -15.149 1.00 85.19 93 GLY A N 1
ATOM 730 C CA . GLY A 1 93 ? 10.046 7.543 -15.934 1.00 85.19 93 GLY A CA 1
ATOM 731 C C . GLY A 1 93 ? 10.001 6.113 -15.377 1.00 85.19 93 GLY A C 1
ATOM 732 O O . GLY A 1 93 ? 10.615 5.225 -15.966 1.00 85.19 93 GLY A O 1
ATOM 733 N N . TYR A 1 94 ? 9.280 5.868 -14.278 1.00 83.94 94 TYR A N 1
ATOM 734 C CA . TYR A 1 94 ? 9.026 4.530 -13.741 1.00 83.94 94 TYR A CA 1
ATOM 735 C C . TYR A 1 94 ? 7.558 4.138 -13.929 1.00 83.94 94 TYR A C 1
ATOM 737 O O . TYR A 1 94 ? 6.669 4.983 -13.977 1.00 83.94 94 TYR A O 1
ATOM 745 N N . GLU A 1 95 ? 7.302 2.832 -13.990 1.00 84.50 95 GLU A N 1
ATOM 746 C CA . GLU A 1 95 ? 5.958 2.268 -14.094 1.00 84.50 95 GLU A CA 1
ATOM 747 C C . GLU A 1 95 ? 5.787 1.125 -13.088 1.00 84.50 95 GLU A C 1
ATOM 749 O O . GLU A 1 95 ? 6.701 0.327 -12.852 1.00 84.50 95 GLU A O 1
ATOM 754 N N . ARG A 1 96 ? 4.603 1.043 -12.476 1.00 83.88 96 ARG A N 1
ATOM 755 C CA . ARG A 1 96 ? 4.241 -0.050 -11.572 1.00 83.88 96 ARG A CA 1
ATOM 756 C C . ARG A 1 96 ? 3.606 -1.182 -12.368 1.00 83.88 96 ARG A C 1
ATOM 758 O O . ARG A 1 96 ? 2.533 -1.016 -12.933 1.00 83.88 96 ARG A O 1
ATOM 765 N N . VAL A 1 97 ? 4.229 -2.356 -12.333 1.00 86.69 97 VAL A N 1
ATOM 766 C CA . VAL A 1 97 ? 3.755 -3.546 -13.051 1.00 86.69 97 VAL A CA 1
ATOM 767 C C . VAL A 1 97 ? 3.349 -4.660 -12.086 1.00 86.69 97 VAL A C 1
ATOM 769 O O . VAL A 1 97 ? 4.030 -4.916 -11.093 1.00 86.69 97 VAL A O 1
ATOM 772 N N . THR A 1 98 ? 2.244 -5.346 -12.389 1.00 88.69 98 THR A N 1
ATOM 773 C CA . THR A 1 98 ? 1.816 -6.582 -11.710 1.00 88.69 98 THR A CA 1
ATOM 774 C C . THR A 1 98 ? 1.614 -7.665 -12.765 1.00 88.69 98 THR A C 1
ATOM 776 O O . THR A 1 98 ? 0.805 -7.491 -13.670 1.00 88.69 98 THR A O 1
ATOM 779 N N . ALA A 1 99 ? 2.353 -8.774 -12.675 1.00 89.88 99 ALA A N 1
ATOM 780 C CA . ALA A 1 99 ? 2.316 -9.846 -13.670 1.00 89.88 99 ALA A CA 1
ATOM 781 C C . ALA A 1 99 ? 2.502 -11.230 -13.030 1.00 89.88 99 ALA A C 1
ATOM 783 O O . ALA A 1 99 ? 3.220 -11.378 -12.039 1.00 89.88 99 ALA A O 1
ATOM 784 N N . VAL A 1 100 ? 1.886 -12.252 -13.630 1.00 94.25 100 VAL A N 1
ATOM 785 C CA . VAL A 1 100 ? 2.105 -13.664 -13.280 1.00 94.25 100 VAL A CA 1
ATOM 786 C C . VAL A 1 100 ? 3.213 -14.210 -14.176 1.00 94.25 100 VAL A C 1
ATOM 788 O O . VAL A 1 100 ? 3.063 -14.237 -15.394 1.00 94.25 100 VAL A O 1
ATOM 791 N N . LEU A 1 101 ? 4.332 -14.625 -13.578 1.00 92.31 101 LEU A N 1
ATOM 792 C CA . LEU A 1 101 ? 5.545 -15.024 -14.295 1.00 92.31 101 LEU A CA 1
ATOM 793 C C . LEU A 1 101 ? 6.095 -16.362 -13.769 1.00 92.31 101 LEU A C 1
ATOM 795 O O . LEU A 1 101 ? 5.947 -16.658 -12.579 1.00 92.31 101 LEU A O 1
ATOM 799 N N . PRO A 1 102 ? 6.803 -17.148 -14.603 1.00 96.94 102 PRO A N 1
ATOM 800 C CA . PRO A 1 102 ? 7.594 -18.286 -14.143 1.00 96.94 102 PRO A CA 1
ATOM 801 C C . PRO A 1 102 ? 8.645 -17.875 -13.102 1.00 96.94 102 PRO A C 1
ATOM 803 O O . PRO A 1 102 ? 9.198 -16.774 -13.161 1.00 96.94 102 PRO A O 1
ATOM 806 N N . ALA A 1 103 ? 8.984 -18.786 -12.184 1.00 95.00 103 ALA A N 1
ATOM 807 C CA . ALA A 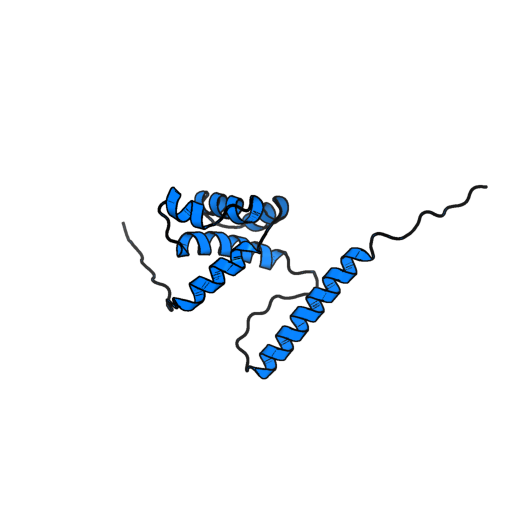1 103 ? 9.847 -18.499 -11.032 1.00 95.00 103 ALA A CA 1
ATOM 808 C C . ALA A 1 103 ? 11.187 -17.827 -11.399 1.00 95.00 103 ALA A C 1
ATOM 810 O O . ALA A 1 103 ? 11.605 -16.878 -10.736 1.00 95.00 103 ALA A O 1
ATOM 811 N N . HIS A 1 104 ? 11.830 -18.268 -12.484 1.00 94.25 104 HIS A N 1
ATOM 812 C CA . HIS A 1 104 ? 13.082 -17.680 -12.970 1.00 94.25 104 HIS A CA 1
ATOM 813 C C . HIS A 1 104 ? 12.920 -16.214 -13.412 1.00 94.25 104 HIS A C 1
ATOM 815 O O . HIS A 1 104 ? 13.741 -15.365 -13.076 1.00 94.25 104 HIS A O 1
ATOM 821 N N . GLN A 1 105 ? 11.836 -15.885 -14.119 1.00 93.38 105 GLN A N 1
ATOM 822 C CA . GLN A 1 105 ? 11.565 -14.507 -14.542 1.00 93.38 105 GLN A CA 1
ATOM 823 C C . GLN A 1 105 ? 11.195 -13.626 -13.343 1.00 93.38 105 GLN A C 1
ATOM 825 O O . GLN A 1 105 ? 11.686 -12.506 -13.222 1.00 93.38 105 GLN A O 1
ATOM 830 N N . ALA A 1 106 ? 10.412 -14.157 -12.398 1.00 94.56 106 ALA A N 1
ATOM 831 C CA . ALA A 1 106 ? 10.097 -13.460 -11.154 1.00 94.56 106 ALA A CA 1
ATOM 832 C C . ALA A 1 106 ? 11.360 -13.132 -10.333 1.00 94.56 106 ALA A C 1
ATOM 834 O O . ALA A 1 106 ? 11.428 -12.079 -9.701 1.00 94.56 106 ALA A O 1
ATOM 835 N N . PHE A 1 107 ? 12.379 -13.999 -10.353 1.00 93.94 107 PHE A N 1
ATOM 836 C CA . PHE A 1 107 ? 13.667 -13.726 -9.712 1.00 93.94 107 PHE A CA 1
ATOM 837 C C . PHE A 1 107 ? 14.377 -12.511 -10.328 1.00 93.94 107 PHE A C 1
ATOM 839 O O . PHE A 1 107 ? 14.864 -11.649 -9.595 1.00 93.94 107 PHE A O 1
ATOM 846 N N . ILE A 1 108 ? 14.379 -12.398 -11.659 1.00 93.88 108 ILE A N 1
ATOM 847 C CA . ILE A 1 108 ? 14.974 -11.260 -12.376 1.00 93.88 108 ILE A CA 1
ATOM 848 C C . ILE A 1 108 ? 14.255 -9.956 -12.010 1.00 93.88 108 ILE A C 1
ATOM 850 O O . ILE A 1 108 ? 14.903 -8.986 -11.619 1.00 93.88 108 ILE A O 1
ATOM 854 N N . VAL A 1 109 ? 12.919 -9.952 -12.038 1.00 91.94 109 VAL A N 1
ATOM 855 C CA . VAL A 1 109 ? 12.114 -8.771 -11.678 1.00 91.94 109 VAL A CA 1
ATOM 856 C C . VAL A 1 109 ? 12.367 -8.340 -10.227 1.00 91.94 109 VAL A C 1
ATOM 858 O O . VAL A 1 109 ? 12.530 -7.152 -9.954 1.00 91.94 109 VAL A O 1
ATOM 861 N N . LYS A 1 110 ? 12.494 -9.291 -9.288 1.00 90.69 110 LYS A N 1
ATOM 862 C CA . LYS A 1 110 ? 12.866 -8.996 -7.890 1.00 90.69 110 LYS A CA 1
ATOM 863 C C . LYS A 1 110 ? 14.250 -8.352 -7.780 1.00 90.69 110 LYS A C 1
ATOM 865 O O . LYS A 1 110 ? 14.437 -7.442 -6.973 1.00 90.69 110 LYS A O 1
ATOM 870 N N . LYS A 1 111 ? 15.221 -8.803 -8.581 1.00 93.12 111 LYS A N 1
ATOM 871 C CA . LYS A 1 111 ? 16.561 -8.204 -8.618 1.00 93.12 111 LYS A CA 1
ATOM 872 C C . LYS A 1 111 ? 16.500 -6.753 -9.108 1.00 93.12 111 LYS A C 1
ATOM 874 O O . LYS A 1 111 ? 17.065 -5.885 -8.448 1.00 93.12 111 LYS A O 1
ATOM 879 N N . TRP A 1 112 ? 15.759 -6.478 -10.182 1.00 93.12 112 TRP A N 1
ATOM 880 C CA . TRP A 1 112 ? 15.569 -5.114 -10.691 1.00 93.12 112 TRP A CA 1
ATOM 881 C C . TRP A 1 112 ? 14.882 -4.196 -9.680 1.00 93.12 112 TRP A C 1
ATOM 883 O O . TRP A 1 112 ? 15.336 -3.073 -9.478 1.00 93.12 112 TRP A O 1
ATOM 893 N N . ALA A 1 113 ? 13.850 -4.683 -8.983 1.00 88.88 113 ALA A N 1
ATOM 894 C CA . ALA A 1 113 ? 13.178 -3.918 -7.933 1.00 88.88 113 ALA A CA 1
ATOM 895 C C . ALA A 1 113 ? 14.150 -3.493 -6.814 1.00 88.88 113 ALA A C 1
ATOM 897 O O . ALA A 1 113 ? 14.142 -2.340 -6.382 1.00 88.88 113 ALA A O 1
ATOM 898 N N . ASN A 1 114 ? 15.040 -4.396 -6.389 1.00 88.00 114 ASN A N 1
ATOM 899 C CA . ASN A 1 114 ? 16.061 -4.092 -5.386 1.00 88.00 114 ASN A CA 1
ATOM 900 C C . ASN A 1 114 ? 17.109 -3.088 -5.892 1.00 88.00 114 ASN A C 1
ATOM 902 O O . ASN A 1 114 ? 17.527 -2.205 -5.144 1.00 88.00 114 ASN A O 1
ATOM 906 N N . GLU A 1 115 ? 17.552 -3.209 -7.144 1.00 88.44 115 GLU A N 1
ATOM 907 C CA . GLU A 1 115 ? 18.514 -2.275 -7.743 1.00 88.44 115 GLU A CA 1
ATOM 908 C C . GLU A 1 115 ? 17.921 -0.870 -7.913 1.00 88.44 115 GLU A C 1
ATOM 910 O O . GLU A 1 115 ? 18.581 0.114 -7.572 1.00 88.44 115 GLU A O 1
ATOM 915 N N . ALA A 1 116 ? 16.665 -0.768 -8.356 1.00 85.25 116 ALA A N 1
ATOM 916 C CA . ALA A 1 116 ? 15.938 0.496 -8.438 1.00 85.25 116 ALA A CA 1
ATOM 917 C C . ALA A 1 116 ? 15.782 1.151 -7.054 1.00 85.25 116 ALA A C 1
ATOM 919 O O . ALA A 1 116 ? 16.039 2.346 -6.900 1.00 85.25 116 ALA A O 1
ATOM 920 N N . ALA A 1 117 ? 15.445 0.365 -6.024 1.00 82.88 117 ALA A N 1
ATOM 921 C CA . ALA A 1 117 ? 15.341 0.859 -4.651 1.00 82.88 117 ALA A CA 1
ATOM 922 C C . ALA A 1 117 ? 16.680 1.393 -4.113 1.00 82.88 117 ALA A C 1
ATOM 924 O O . ALA A 1 117 ? 16.703 2.435 -3.460 1.00 82.88 117 ALA A O 1
ATOM 925 N N . LYS A 1 118 ? 17.799 0.719 -4.416 1.00 82.31 118 LYS A N 1
ATOM 926 C CA . LYS A 1 118 ? 19.143 1.177 -4.027 1.00 82.31 118 LYS A CA 1
ATOM 927 C C . LYS A 1 118 ? 19.521 2.488 -4.711 1.00 82.31 118 LYS A C 1
ATOM 929 O O . LYS A 1 118 ? 19.951 3.410 -4.028 1.00 82.31 118 LYS A O 1
ATOM 934 N N . LYS A 1 119 ? 19.325 2.587 -6.032 1.00 78.00 119 LYS A N 1
ATOM 935 C CA . LYS A 1 119 ? 19.619 3.810 -6.799 1.00 78.00 119 LYS A CA 1
ATOM 936 C C . LYS A 1 119 ? 18.841 5.012 -6.263 1.00 78.00 119 LYS A C 1
ATOM 938 O O . LYS A 1 119 ? 19.427 6.068 -6.090 1.00 78.00 119 LYS A O 1
ATOM 943 N N . ARG A 1 120 ? 17.566 4.823 -5.909 1.00 69.62 120 ARG A N 1
ATOM 944 C CA . ARG A 1 120 ? 16.732 5.877 -5.313 1.00 69.62 120 ARG A CA 1
ATOM 945 C C . ARG A 1 120 ? 17.279 6.407 -3.986 1.00 69.62 120 ARG A C 1
ATOM 947 O O . ARG A 1 120 ? 17.180 7.600 -3.731 1.00 69.62 120 ARG A O 1
ATOM 954 N N . ASN A 1 121 ? 17.829 5.539 -3.139 1.00 62.25 121 ASN A N 1
ATOM 955 C CA . ASN A 1 121 ? 18.385 5.973 -1.856 1.00 62.25 121 ASN A CA 1
ATOM 956 C C . ASN A 1 121 ? 19.690 6.763 -2.045 1.00 62.25 121 ASN A C 1
ATOM 958 O O . ASN A 1 121 ? 19.895 7.740 -1.339 1.00 62.25 121 ASN A O 1
ATOM 962 N N . LEU A 1 122 ? 20.510 6.385 -3.034 1.00 59.72 122 LEU A N 1
ATOM 963 C CA . LEU A 1 122 ? 21.756 7.083 -3.381 1.00 59.72 122 LEU A CA 1
ATOM 964 C C . LEU A 1 122 ? 21.499 8.503 -3.924 1.00 59.72 122 LEU A C 1
ATOM 966 O O . LEU A 1 122 ? 22.186 9.439 -3.540 1.00 59.72 122 LEU A O 1
ATOM 970 N N . THR A 1 123 ? 20.473 8.705 -4.759 1.00 56.44 123 THR A N 1
ATOM 971 C CA . THR A 1 123 ? 20.182 10.030 -5.353 1.00 56.44 123 THR A CA 1
ATOM 972 C C . THR A 1 123 ? 19.704 11.079 -4.334 1.00 56.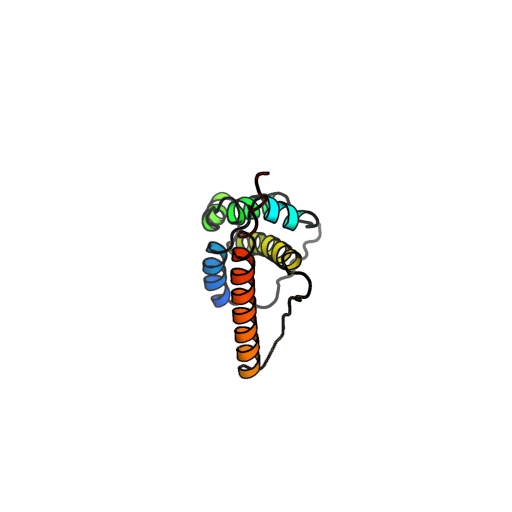44 123 THR A C 1
ATOM 974 O O . THR A 1 123 ? 19.826 12.276 -4.583 1.00 56.44 123 THR A O 1
ATOM 977 N N . ASN A 1 124 ? 19.190 10.659 -3.174 1.00 55.38 124 ASN A N 1
ATOM 978 C CA . ASN A 1 124 ? 18.721 11.580 -2.133 1.00 55.38 124 ASN A CA 1
ATOM 979 C C . ASN A 1 124 ? 19.861 12.172 -1.279 1.00 55.38 124 ASN A C 1
ATOM 981 O O . ASN A 1 124 ? 19.646 13.190 -0.624 1.00 55.38 124 ASN A O 1
ATOM 985 N N . GLU A 1 125 ? 21.057 11.573 -1.281 1.00 50.28 125 GLU A N 1
ATOM 986 C CA . GLU A 1 125 ? 22.203 12.035 -0.476 1.00 50.28 125 GLU A CA 1
ATOM 987 C C . GLU A 1 125 ? 23.119 13.013 -1.238 1.00 50.28 125 GLU A C 1
ATOM 989 O O . GLU A 1 125 ? 23.734 13.886 -0.625 1.00 50.28 125 GLU A O 1
ATOM 994 N N . ASP A 1 126 ? 23.129 12.971 -2.574 1.00 48.69 126 ASP A N 1
ATOM 995 C CA . ASP A 1 126 ? 24.029 13.793 -3.402 1.00 48.69 126 ASP A CA 1
ATOM 996 C C . ASP A 1 126 ? 23.557 15.247 -3.618 1.00 48.69 126 ASP A C 1
ATOM 998 O O . ASP A 1 126 ? 24.289 16.069 -4.164 1.00 48.69 126 ASP A O 1
ATOM 1002 N N . SER A 1 127 ? 22.357 15.619 -3.156 1.00 49.50 127 SER A N 1
ATOM 1003 C CA . SER A 1 127 ? 21.805 16.976 -3.358 1.00 49.50 127 SER A CA 1
ATOM 1004 C C . SER A 1 127 ? 22.193 17.999 -2.274 1.00 49.50 127 SER A C 1
ATOM 1006 O O . SER A 1 127 ? 21.695 19.121 -2.300 1.00 49.50 127 SER A O 1
ATOM 1008 N N . SER A 1 128 ? 23.061 17.643 -1.314 1.00 46.91 128 SER A N 1
ATOM 1009 C CA . SER A 1 128 ? 23.421 18.525 -0.180 1.00 46.91 128 SER A CA 1
ATOM 1010 C C . SER A 1 128 ? 24.844 19.105 -0.211 1.00 46.91 128 SER A C 1
ATOM 1012 O O . SER A 1 128 ? 25.241 19.736 0.764 1.00 46.91 128 SER A O 1
ATOM 1014 N N . HIS A 1 129 ? 25.625 18.939 -1.286 1.00 47.03 129 HIS A N 1
ATOM 1015 C CA . HIS A 1 129 ? 26.989 19.492 -1.353 1.00 47.03 129 HIS A CA 1
ATOM 1016 C C . HIS A 1 129 ? 27.276 20.267 -2.652 1.00 47.03 129 HIS A C 1
ATOM 1018 O O . HIS A 1 129 ? 27.421 19.687 -3.723 1.00 47.03 129 HIS A O 1
ATOM 1024 N N . GLY A 1 130 ? 27.435 21.590 -2.508 1.00 41.44 130 GLY A N 1
ATOM 1025 C CA . GLY A 1 130 ? 27.965 22.530 -3.510 1.00 41.44 130 GLY A CA 1
ATOM 1026 C C . GLY A 1 130 ? 27.017 23.720 -3.717 1.00 41.44 130 GLY A C 1
ATOM 1027 O O . GLY A 1 130 ? 25.894 23.530 -4.155 1.00 41.44 130 GLY A O 1
ATOM 1028 N N . ASN A 1 131 ? 27.354 24.981 -3.441 1.00 44.44 131 ASN A N 1
ATOM 1029 C CA . ASN A 1 131 ? 28.654 25.627 -3.564 1.00 44.44 131 ASN A CA 1
ATOM 1030 C C . ASN A 1 131 ? 28.670 26.938 -2.745 1.00 44.44 131 ASN A C 1
ATOM 1032 O O . ASN A 1 131 ? 27.979 27.895 -3.093 1.00 44.44 131 ASN A O 1
ATOM 1036 N N . SER A 1 132 ? 29.461 26.991 -1.673 1.00 52.22 132 SER A N 1
ATOM 1037 C CA . SER A 1 132 ? 29.826 28.231 -0.986 1.00 52.22 132 SER A CA 1
ATOM 1038 C C . SER A 1 132 ? 31.253 28.609 -1.370 1.00 52.22 132 SER A C 1
ATOM 1040 O O . SER A 1 132 ? 32.177 28.367 -0.601 1.00 52.22 132 SER A O 1
ATOM 1042 N N . GLU A 1 133 ? 31.448 29.207 -2.545 1.00 51.94 133 GLU A N 1
ATOM 1043 C CA . GLU A 1 133 ? 32.719 29.866 -2.850 1.00 51.94 133 GLU A CA 1
ATOM 1044 C C . GLU A 1 133 ? 32.554 30.993 -3.877 1.00 51.94 133 GLU A C 1
ATOM 1046 O O . GLU A 1 133 ? 32.300 30.781 -5.061 1.00 51.94 133 GLU A O 1
ATOM 1051 N N . GLY A 1 134 ? 32.682 32.228 -3.381 1.00 43.06 134 GLY A N 1
ATOM 1052 C CA . GLY A 1 134 ? 32.513 33.469 -4.135 1.00 43.06 134 GLY A CA 1
ATOM 1053 C C . GLY A 1 134 ? 33.260 34.647 -3.502 1.00 43.06 134 GLY A C 1
ATOM 1054 O O . GLY A 1 134 ? 32.639 35.620 -3.105 1.00 43.06 134 GLY A O 1
ATOM 1055 N N . ARG A 1 135 ? 34.589 34.502 -3.391 1.00 39.25 135 ARG A N 1
ATOM 1056 C CA . ARG A 1 135 ? 35.673 35.510 -3.491 1.00 39.25 135 ARG A CA 1
ATOM 1057 C C . ARG A 1 135 ? 35.480 36.917 -2.859 1.00 39.25 135 ARG A C 1
ATOM 1059 O O . ARG A 1 135 ? 34.716 37.714 -3.401 1.00 39.25 135 ARG A O 1
ATOM 1066 N N . PRO A 1 136 ? 36.291 37.324 -1.857 1.00 55.28 136 PRO A N 1
ATOM 1067 C CA . PRO A 1 136 ? 36.456 38.741 -1.532 1.00 55.28 136 PRO A CA 1
ATOM 1068 C C . PRO A 1 136 ? 37.376 39.433 -2.557 1.00 55.28 136 PRO A C 1
ATOM 1070 O O . PRO A 1 136 ? 38.321 38.822 -3.066 1.00 55.28 136 PRO A O 1
ATOM 1073 N N . ARG A 1 137 ? 37.062 40.692 -2.884 1.00 56.38 137 ARG A N 1
ATOM 1074 C CA . ARG A 1 137 ? 37.935 41.611 -3.632 1.00 56.38 137 ARG A CA 1
ATOM 1075 C C . ARG A 1 137 ? 38.840 42.376 -2.682 1.00 56.38 137 ARG A C 1
ATOM 1077 O O . ARG A 1 137 ? 38.354 42.695 -1.575 1.00 56.38 137 ARG A O 1
#

Sequence (137 aa):
MMIWRLAPPFFNPSAESNLWVDSMKKRLTEAQFQAAIRDMDVGQQTLDIARAVLVEGVPQATFVSSLKLTRGAVSQAVHRVWVSHEERSVPEGYERVTAVLPAHQAFIVKKWANEAAKKRNLTNEDSSHGNSEGRPR

InterPro domains:
  IPR032428 TrfB transcriptional repressor protein [PF16509] (28-111)
  IPR053721 Fimbrial Adhesin Regulatory Protein [G3DSA:1.10.10.2690] (24-123)

pLDDT: mean 74.09, std 18.76, range [32.78, 96.94]

Organism: NCBI:txid326474

Radius of gyration: 20.48 Å; chains: 1; bounding box: 72×60×36 Å